Protein AF-A0A8J2NR79-F1 (afdb_monomer_lite)

InterPro domains:
  IPR001506 Peptidase M12A [PF01400] (4-65)
  IPR001506 Peptidase M12A [PF01400] (67-156)
  IPR001506 Peptidase M12A [PS51864] (1-63)
  IPR001506 Peptidase M12A [PS51864] (67-158)
  IPR006026 Peptidase, metallopeptidase [SM00235] (3-109)

Radius of gyration: 17.1 Å; chains: 1; bounding box: 42×39×45 Å

pLDDT: mean 76.8, std 11.6, range [48.31, 93.94]

Structure (mmCIF, N/CA/C/O backbone):
data_AF-A0A8J2NR79-F1
#
_entry.id   AF-A0A8J2NR79-F1
#
loop_
_atom_site.group_PDB
_atom_site.id
_atom_site.type_symbol
_atom_site.label_atom_id
_atom_site.label_alt_id
_atom_site.label_comp_id
_atom_site.label_asym_id
_atom_site.label_entity_id
_atom_site.label_seq_id
_atom_site.pdbx_PDB_ins_code
_atom_site.Cartn_x
_atom_site.Cartn_y
_atom_site.Cartn_z
_atom_site.occupancy
_atom_site.B_iso_or_equiv
_atom_site.auth_seq_id
_atom_site.auth_comp_id
_atom_site.auth_asym_id
_atom_site.auth_atom_id
_atom_site.pdbx_PDB_model_num
ATOM 1 N N . MET A 1 1 ? 2.428 -15.438 10.239 1.00 59.16 1 MET A N 1
ATOM 2 C CA . MET A 1 1 ? 2.543 -14.079 10.817 1.00 59.16 1 MET A CA 1
ATOM 3 C C . MET A 1 1 ? 2.046 -14.104 12.255 1.00 59.16 1 MET A C 1
ATOM 5 O O . MET A 1 1 ? 0.884 -14.475 12.447 1.00 59.16 1 MET A O 1
ATOM 9 N N . PRO A 1 2 ? 2.883 -13.742 13.243 1.00 70.25 2 PRO A N 1
ATOM 10 C CA . PRO A 1 2 ? 2.454 -13.615 14.636 1.00 70.25 2 PRO A CA 1
ATOM 11 C C . PRO A 1 2 ? 1.315 -12.597 14.775 1.00 70.25 2 PRO A C 1
ATOM 13 O O . PRO A 1 2 ? 1.241 -11.638 14.006 1.00 70.25 2 PRO A O 1
ATOM 16 N N . GLU A 1 3 ? 0.420 -12.799 15.742 1.00 72.06 3 GLU A N 1
ATOM 17 C CA . GLU A 1 3 ? -0.686 -11.863 16.007 1.00 72.06 3 GLU A CA 1
ATOM 18 C C . GLU A 1 3 ? -0.197 -10.471 16.419 1.00 72.06 3 GLU A C 1
ATOM 20 O O . GLU A 1 3 ? -0.856 -9.486 16.112 1.00 72.06 3 GLU A O 1
ATOM 25 N N . SER A 1 4 ? 1.004 -10.370 16.998 1.00 79.38 4 SER A N 1
ATOM 26 C CA . SER A 1 4 ? 1.632 -9.105 17.401 1.00 79.38 4 SER A CA 1
ATOM 27 C C . SER A 1 4 ? 1.893 -8.120 16.255 1.00 79.38 4 SER A C 1
ATOM 29 O O . SER A 1 4 ? 2.160 -6.954 16.513 1.00 79.38 4 SER A O 1
ATOM 31 N N . TYR A 1 5 ? 1.842 -8.573 14.998 1.00 78.75 5 TYR A N 1
ATOM 32 C CA . TYR A 1 5 ? 1.982 -7.724 13.807 1.00 78.75 5 TYR A CA 1
ATOM 33 C C . TYR A 1 5 ? 0.632 -7.307 13.204 1.00 78.75 5 TYR A C 1
ATOM 35 O O . TYR A 1 5 ? 0.596 -6.704 12.131 1.00 78.75 5 TYR A O 1
ATOM 43 N N . ARG A 1 6 ? -0.486 -7.672 13.841 1.00 83.19 6 ARG A N 1
ATOM 44 C CA . ARG A 1 6 ? -1.840 -7.355 13.378 1.00 83.19 6 ARG A CA 1
ATOM 45 C C . ARG A 1 6 ? -2.448 -6.290 14.274 1.00 83.19 6 ARG A C 1
ATOM 47 O O . ARG A 1 6 ? -2.214 -6.271 15.480 1.00 83.19 6 ARG A O 1
ATOM 54 N N . TRP A 1 7 ? -3.281 -5.441 13.685 1.00 87.50 7 TRP A N 1
ATOM 55 C CA . TRP A 1 7 ? -4.093 -4.525 14.470 1.00 87.50 7 TRP A CA 1
ATOM 56 C C . TRP A 1 7 ? -5.127 -5.309 15.288 1.00 87.50 7 TRP A C 1
ATOM 58 O O . TRP A 1 7 ? -5.827 -6.154 14.715 1.00 87.50 7 TRP A O 1
ATOM 68 N N . PRO A 1 8 ? -5.256 -5.046 16.601 1.00 85.62 8 PRO A N 1
ATOM 69 C CA . PRO A 1 8 ? -6.287 -5.670 17.419 1.00 85.62 8 PRO A CA 1
ATOM 70 C C . PRO A 1 8 ? -7.674 -5.455 16.805 1.00 85.62 8 PRO A C 1
ATOM 72 O O . PRO A 1 8 ? -8.006 -4.350 16.376 1.00 85.62 8 PRO A O 1
ATOM 75 N N . ASN A 1 9 ? -8.475 -6.521 16.732 1.00 83.81 9 ASN A N 1
ATOM 76 C CA . ASN A 1 9 ? -9.811 -6.529 16.118 1.00 83.81 9 ASN A CA 1
ATOM 77 C C . ASN A 1 9 ? -9.865 -6.082 14.641 1.00 83.81 9 ASN A C 1
ATOM 79 O O . ASN A 1 9 ? -10.946 -5.802 14.131 1.00 83.81 9 ASN A O 1
ATOM 83 N N . GLY A 1 10 ? -8.723 -5.992 13.949 1.00 85.00 10 GLY A N 1
ATOM 84 C CA . GLY A 1 10 ? -8.671 -5.458 12.588 1.00 85.00 10 GLY A CA 1
ATOM 85 C C . GLY A 1 10 ? -8.941 -3.957 12.500 1.00 85.00 10 GLY A C 1
ATOM 86 O O . GLY A 1 10 ? -9.191 -3.457 11.409 1.00 85.00 10 GLY A O 1
ATOM 87 N N . THR A 1 11 ? -8.894 -3.222 13.611 1.00 89.88 11 THR A N 1
ATOM 88 C CA . THR A 1 11 ? -9.125 -1.776 13.611 1.00 89.88 11 THR A CA 1
ATOM 89 C C . THR A 1 11 ? -7.800 -1.028 13.656 1.00 89.88 11 THR A C 1
ATOM 91 O O . THR A 1 11 ? -7.066 -1.120 14.637 1.00 89.88 11 THR A O 1
ATOM 94 N N . MET A 1 12 ? -7.519 -0.249 12.614 1.00 92.06 12 MET A N 1
ATOM 95 C CA . MET A 1 12 ? -6.328 0.589 12.509 1.00 92.06 12 MET A CA 1
ATOM 96 C C . MET A 1 12 ? -6.664 2.049 12.851 1.00 92.06 12 MET A C 1
ATOM 98 O O . MET A 1 12 ? -7.351 2.722 12.072 1.00 92.06 12 MET A O 1
ATOM 102 N N . PRO A 1 13 ? -6.174 2.581 13.984 1.00 93.94 13 PRO A N 1
ATOM 103 C CA . PRO A 1 13 ? -6.285 3.997 14.292 1.00 93.94 13 PRO A CA 1
ATOM 104 C C . PRO A 1 13 ? -5.351 4.811 13.394 1.00 93.94 13 PRO A C 1
ATOM 106 O O . PRO A 1 13 ? -4.182 4.454 13.229 1.00 93.94 13 PRO A O 1
ATOM 109 N N . TYR A 1 14 ? -5.841 5.919 12.840 1.00 93.56 14 TYR A N 1
ATOM 110 C CA . TYR A 1 14 ? -5.044 6.811 12.001 1.00 93.56 14 TYR A CA 1
ATOM 111 C C . TYR A 1 14 ? -5.136 8.279 12.421 1.00 93.56 14 TYR A C 1
ATOM 113 O O . TYR A 1 14 ? -6.123 8.741 13.005 1.00 93.56 14 TYR A O 1
ATOM 121 N N . GLU A 1 15 ? -4.099 9.023 12.055 1.00 93.19 15 GLU A N 1
ATOM 122 C CA . GLU A 1 15 ? -3.979 10.464 12.229 1.00 93.19 15 GLU A CA 1
ATOM 123 C C . GLU A 1 15 ? -3.320 11.069 10.979 1.00 93.19 15 GLU A C 1
ATOM 125 O O . GLU A 1 15 ? -2.411 10.469 10.410 1.00 93.19 15 GLU A O 1
ATOM 130 N N . PHE A 1 16 ? -3.814 12.219 10.516 1.00 90.81 16 PHE A N 1
ATOM 131 C CA . PHE A 1 16 ? -3.270 12.912 9.345 1.00 90.81 16 PHE A CA 1
ATOM 132 C C . PHE A 1 16 ? -2.437 14.103 9.776 1.00 90.81 16 PHE A C 1
ATOM 134 O O . PHE A 1 16 ? -2.862 14.858 10.655 1.00 90.81 16 PHE A O 1
ATOM 141 N N . ASP A 1 17 ? -1.341 14.335 9.062 1.00 88.88 17 ASP A N 1
ATOM 142 C CA . ASP A 1 17 ? -0.623 15.594 9.148 1.00 88.88 17 ASP A CA 1
ATOM 143 C C . ASP A 1 17 ? -1.569 16.778 8.831 1.00 88.88 17 ASP A C 1
ATOM 145 O O . ASP A 1 17 ? -2.366 16.726 7.873 1.00 88.88 17 ASP A O 1
ATOM 149 N N . PRO A 1 18 ? -1.538 17.856 9.637 1.00 88.81 18 PRO A N 1
ATOM 150 C CA . PRO A 1 18 ? -2.286 19.079 9.368 1.00 88.81 18 PRO A CA 1
ATOM 151 C C . PRO A 1 18 ? -2.072 19.652 7.960 1.00 88.81 18 PRO A C 1
ATOM 153 O O . PRO A 1 18 ? -2.997 20.270 7.435 1.00 88.81 18 PRO A O 1
ATOM 156 N N . ALA A 1 19 ? -0.913 19.411 7.341 1.00 88.25 19 ALA A N 1
ATOM 157 C CA . ALA A 1 19 ? -0.548 19.880 6.006 1.00 88.25 19 ALA A CA 1
ATOM 158 C C . ALA A 1 19 ? -1.306 19.191 4.855 1.00 88.25 19 ALA A C 1
ATOM 160 O O . ALA A 1 19 ? -1.237 19.667 3.719 1.00 88.25 19 ALA A O 1
ATOM 161 N N . PHE A 1 20 ? -2.019 18.090 5.116 1.00 85.50 20 PHE A N 1
ATOM 162 C CA . PHE A 1 20 ? -2.890 17.472 4.114 1.00 85.50 20 PHE A CA 1
ATOM 163 C C . PHE A 1 20 ? -4.104 18.352 3.811 1.00 85.50 20 PHE A C 1
ATOM 165 O O . PHE A 1 20 ? -4.855 18.742 4.711 1.00 85.50 20 PHE A O 1
ATOM 172 N N . SER A 1 21 ? -4.354 18.571 2.524 1.00 88.25 21 SER A N 1
ATOM 173 C CA . SER A 1 21 ? -5.576 19.202 2.039 1.00 88.25 21 SER A CA 1
ATOM 174 C C . SER A 1 21 ? -6.795 18.291 2.216 1.00 88.25 21 SER A C 1
ATOM 176 O O . SER A 1 21 ? -6.694 17.066 2.339 1.00 88.25 21 SER A O 1
ATOM 178 N N . SER A 1 22 ? -7.989 18.886 2.199 1.00 88.50 22 SER A N 1
ATOM 179 C CA . SER A 1 22 ? -9.246 18.136 2.294 1.00 88.50 22 SER A CA 1
ATOM 180 C C . SER A 1 22 ? -9.410 17.123 1.156 1.00 88.50 22 SER A C 1
ATOM 182 O O . SER A 1 22 ? -9.872 16.014 1.397 1.00 88.50 22 SER A O 1
ATOM 184 N N . SER A 1 23 ? -8.985 17.462 -0.066 1.00 85.00 23 SER A N 1
ATOM 185 C CA . SER A 1 23 ? -9.090 16.573 -1.230 1.00 85.00 23 SER A CA 1
ATOM 186 C C . SER A 1 23 ? -8.172 15.353 -1.127 1.00 85.00 23 SER A C 1
ATOM 188 O O . SER A 1 23 ? -8.590 14.245 -1.470 1.00 85.00 23 SER A O 1
ATOM 190 N N . GLU A 1 24 ? -6.947 15.531 -0.627 1.00 83.62 24 GLU A N 1
ATOM 191 C CA . GLU A 1 24 ? -6.016 14.424 -0.378 1.00 83.62 24 GLU A CA 1
ATOM 192 C C . GLU A 1 24 ? -6.548 13.506 0.728 1.00 83.62 24 GLU A C 1
ATOM 194 O O . GLU A 1 24 ? -6.567 12.284 0.567 1.00 83.62 24 GLU A O 1
ATOM 199 N N . ARG A 1 25 ? -7.070 14.083 1.820 1.00 87.38 25 ARG A N 1
ATOM 200 C CA . ARG A 1 25 ? -7.726 13.308 2.887 1.00 87.38 25 ARG A CA 1
ATOM 201 C C . ARG A 1 25 ? -8.902 12.512 2.341 1.00 87.38 25 ARG A C 1
ATOM 203 O O . ARG A 1 25 ? -8.987 11.315 2.596 1.00 87.38 25 ARG A O 1
ATOM 210 N N . ASP A 1 26 ? -9.767 13.132 1.544 1.00 87.94 26 ASP A N 1
ATOM 211 C CA . ASP A 1 26 ? -10.906 12.453 0.924 1.00 87.94 26 ASP A CA 1
ATOM 212 C C . ASP A 1 26 ? -10.467 11.298 0.022 1.00 87.94 26 ASP A C 1
ATOM 214 O O . ASP A 1 26 ? -11.126 10.258 -0.021 1.00 87.94 26 ASP A O 1
ATOM 218 N N . MET A 1 27 ? -9.346 11.443 -0.687 1.00 83.19 27 MET A N 1
ATOM 219 C CA . MET A 1 27 ? -8.788 10.358 -1.489 1.00 83.19 27 MET A CA 1
ATOM 220 C C . MET A 1 27 ? -8.377 9.166 -0.622 1.00 83.19 27 MET A C 1
ATOM 222 O O . MET A 1 27 ? -8.752 8.036 -0.940 1.00 83.19 27 MET A O 1
ATOM 226 N N . ILE A 1 28 ? -7.696 9.410 0.497 1.00 85.62 28 ILE A N 1
ATOM 227 C CA . ILE A 1 28 ? -7.283 8.351 1.428 1.00 85.62 28 ILE A CA 1
ATOM 228 C C . ILE A 1 28 ? -8.507 7.700 2.093 1.00 85.62 28 ILE A C 1
ATOM 230 O O . ILE A 1 28 ? -8.618 6.474 2.137 1.00 85.62 28 ILE A O 1
ATOM 234 N N . LEU A 1 29 ? -9.481 8.500 2.536 1.00 87.94 29 LEU A N 1
ATOM 235 C CA . LEU A 1 29 ? -10.713 8.004 3.161 1.00 87.94 29 LEU A CA 1
ATOM 236 C C . LEU A 1 29 ? -11.555 7.150 2.202 1.00 87.94 29 LEU A C 1
ATOM 238 O O . LEU A 1 29 ? -12.157 6.156 2.620 1.00 87.94 29 LEU A O 1
ATOM 242 N N . ARG A 1 30 ? -11.581 7.485 0.904 1.00 87.25 30 ARG A N 1
ATOM 243 C CA . ARG A 1 30 ? -12.215 6.634 -0.118 1.00 87.25 30 ARG A CA 1
ATOM 244 C C . ARG A 1 30 ? -11.546 5.263 -0.202 1.00 87.25 30 ARG A C 1
ATOM 246 O O . ARG A 1 30 ? -12.257 4.261 -0.302 1.00 87.25 30 ARG A O 1
ATOM 253 N N . SER A 1 31 ? -10.218 5.207 -0.120 1.00 83.25 31 SER A N 1
ATOM 254 C CA . SER A 1 31 ? -9.468 3.947 -0.112 1.00 83.25 31 SER A CA 1
ATOM 255 C C . SER A 1 31 ? -9.763 3.115 1.137 1.00 83.25 31 SER A C 1
ATOM 257 O O . SER A 1 31 ? -10.058 1.927 1.014 1.00 83.25 31 SER A O 1
ATOM 259 N N . PHE A 1 32 ? -9.804 3.730 2.324 1.00 89.06 32 PHE A N 1
ATOM 260 C CA . PHE A 1 32 ? -10.201 3.044 3.564 1.00 89.06 32 PHE A CA 1
ATOM 261 C C . PHE A 1 32 ? -11.594 2.428 3.457 1.00 89.06 32 PHE A C 1
ATOM 263 O O . PHE A 1 32 ? -11.787 1.252 3.764 1.00 89.06 32 PHE A O 1
ATOM 270 N N . LYS A 1 33 ? -12.558 3.189 2.928 1.00 87.62 33 LYS A N 1
ATOM 271 C CA . LYS A 1 33 ? -13.921 2.698 2.702 1.00 87.62 33 LYS A CA 1
ATOM 272 C C . LYS A 1 33 ? -13.963 1.526 1.717 1.00 87.62 33 LYS A C 1
ATOM 274 O O . LYS A 1 33 ? -14.760 0.607 1.897 1.00 87.62 33 LYS A O 1
ATOM 279 N N . ALA A 1 34 ? -13.128 1.543 0.677 1.00 85.81 34 ALA A N 1
ATOM 280 C CA . ALA A 1 34 ? -13.040 0.443 -0.281 1.00 85.81 34 ALA A CA 1
ATOM 281 C C . ALA A 1 34 ? -12.519 -0.849 0.373 1.00 85.81 34 ALA A C 1
ATOM 283 O O . ALA A 1 34 ? -13.097 -1.912 0.139 1.00 85.81 34 ALA A O 1
ATOM 284 N N . ILE A 1 35 ? -11.498 -0.746 1.232 1.00 85.94 35 ILE A N 1
ATOM 285 C CA . ILE A 1 35 ? -10.962 -1.874 2.012 1.00 85.94 35 ILE A CA 1
ATOM 286 C C . ILE A 1 35 ? -12.021 -2.399 2.990 1.00 85.94 35 ILE A C 1
ATOM 288 O O . ILE A 1 35 ? -12.336 -3.589 2.968 1.00 85.94 35 ILE A O 1
ATOM 292 N N . GLY A 1 36 ? -12.632 -1.527 3.798 1.00 87.69 36 GLY A N 1
ATOM 293 C CA . GLY A 1 36 ? -13.617 -1.931 4.811 1.00 87.69 36 GLY A CA 1
ATOM 294 C C . GLY A 1 36 ? -14.907 -2.523 4.233 1.00 87.69 36 GLY A C 1
ATOM 295 O O . GLY A 1 36 ? -15.573 -3.325 4.882 1.00 87.69 36 GLY A O 1
ATOM 296 N N . LYS A 1 37 ? -15.247 -2.200 2.976 1.00 87.88 37 LYS A N 1
ATOM 297 C CA . LYS A 1 37 ? -16.376 -2.819 2.259 1.00 87.88 37 LYS A CA 1
ATOM 298 C C . LYS A 1 37 ? -16.098 -4.262 1.823 1.00 87.88 37 LYS A C 1
ATOM 300 O O . LYS A 1 37 ? -17.037 -5.002 1.553 1.00 87.88 37 LYS A O 1
ATOM 305 N N . LYS A 1 38 ? -14.831 -4.641 1.661 1.00 87.06 38 LYS A N 1
ATOM 306 C CA . LYS A 1 38 ? -14.421 -5.947 1.112 1.00 87.06 38 LYS A CA 1
ATOM 307 C C . LYS A 1 38 ? -13.725 -6.843 2.132 1.00 87.06 38 LYS A C 1
ATOM 309 O O . LYS A 1 38 ? -13.430 -7.996 1.826 1.00 87.06 38 LYS A O 1
ATOM 314 N N . THR A 1 39 ? -13.448 -6.305 3.315 1.00 88.25 39 THR A N 1
ATOM 315 C CA . THR A 1 39 ? -12.684 -6.969 4.367 1.00 88.25 39 THR A CA 1
ATOM 316 C C . THR A 1 39 ? -13.310 -6.704 5.738 1.00 88.25 39 THR A C 1
ATOM 318 O O . THR A 1 39 ? -14.244 -5.912 5.894 1.00 88.25 39 THR A O 1
ATOM 321 N N . CYS A 1 40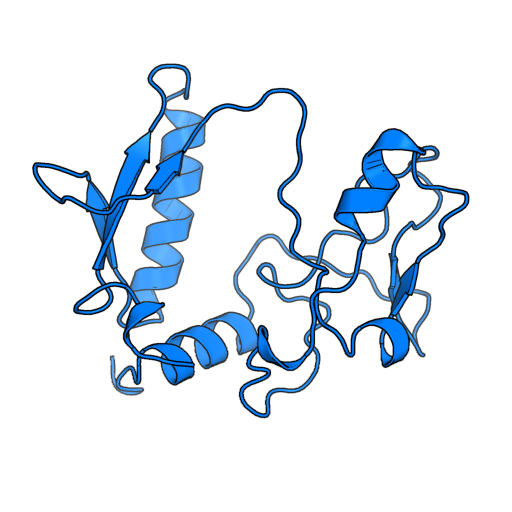 ? -12.800 -7.385 6.759 1.00 88.81 40 CYS A N 1
ATOM 322 C CA . CYS A 1 40 ? -13.138 -7.121 8.155 1.00 88.81 40 CYS A CA 1
ATOM 323 C C . CYS A 1 40 ? -12.238 -6.062 8.814 1.00 88.81 40 CYS A C 1
ATOM 325 O O . CYS A 1 40 ? -12.415 -5.792 9.997 1.00 88.81 40 CYS A O 1
ATOM 327 N N . VAL A 1 41 ? -11.307 -5.458 8.065 1.00 90.19 41 VAL A N 1
ATOM 328 C CA . VAL A 1 41 ? -10.418 -4.398 8.556 1.00 90.19 41 VAL A CA 1
ATOM 329 C C . VAL A 1 41 ? -11.120 -3.049 8.462 1.00 90.19 41 VAL A C 1
ATOM 331 O O . VAL A 1 41 ? -11.739 -2.742 7.443 1.00 90.19 41 VAL A O 1
ATOM 334 N N . ASP A 1 42 ? -10.997 -2.239 9.508 1.00 90.38 42 ASP A N 1
ATOM 335 C CA . ASP A 1 42 ? -11.603 -0.913 9.578 1.00 90.38 42 ASP A CA 1
ATOM 336 C C . ASP A 1 42 ? -10.595 0.159 10.008 1.00 90.38 42 ASP A C 1
ATOM 338 O O . ASP A 1 42 ? -9.580 -0.126 10.650 1.00 90.38 42 ASP A O 1
ATOM 342 N N . PHE A 1 43 ? -10.885 1.405 9.649 1.00 92.31 43 PHE A N 1
ATOM 343 C CA . PHE A 1 43 ? -10.005 2.551 9.849 1.00 92.31 43 PHE A CA 1
ATOM 344 C C . PHE A 1 43 ? -10.724 3.603 10.677 1.00 92.31 43 PHE A C 1
ATOM 346 O O . PHE A 1 43 ? -11.749 4.146 10.262 1.00 92.31 43 PHE A O 1
ATOM 353 N N . VAL A 1 44 ? -10.167 3.937 11.838 1.00 93.12 44 VAL A N 1
ATOM 354 C CA . VAL A 1 44 ? -10.793 4.887 12.765 1.00 93.12 44 VAL A CA 1
ATOM 355 C C . VAL A 1 44 ? -9.888 6.077 13.014 1.00 93.12 44 VAL A C 1
ATOM 357 O O . VAL A 1 44 ? -8.680 5.938 13.185 1.00 93.12 44 VAL A O 1
ATOM 360 N N . LYS A 1 45 ? -10.475 7.275 13.067 1.00 92.44 45 LYS A N 1
ATOM 361 C CA . LYS A 1 45 ? -9.728 8.449 13.511 1.00 92.44 45 LYS A CA 1
ATOM 362 C C . LYS A 1 45 ? -9.321 8.238 14.965 1.00 92.44 45 LYS A C 1
ATOM 364 O O . LYS A 1 45 ? -10.178 7.993 15.818 1.00 92.44 45 LYS A O 1
ATOM 369 N N . ARG A 1 46 ? -8.025 8.370 15.226 1.00 91.56 46 ARG A N 1
ATOM 370 C CA . ARG A 1 46 ? -7.443 8.186 16.551 1.00 91.56 46 ARG A CA 1
ATOM 371 C C . ARG A 1 46 ? -8.082 9.108 17.594 1.00 91.56 46 ARG A C 1
ATOM 373 O O . ARG A 1 46 ? -8.393 10.270 17.319 1.00 91.56 46 ARG A O 1
ATOM 380 N N . LYS A 1 47 ? -8.235 8.584 18.810 1.00 91.06 47 LYS A N 1
ATOM 381 C CA . LYS A 1 47 ? -8.658 9.311 20.013 1.00 91.06 47 LYS A CA 1
ATOM 382 C C . LYS A 1 47 ? -7.635 9.192 21.141 1.00 91.06 47 LYS A C 1
ATOM 384 O O . LYS A 1 47 ? -7.200 10.208 21.670 1.00 91.06 47 LYS A O 1
ATOM 389 N N . LYS A 1 48 ? -7.304 7.964 21.552 1.00 90.19 48 LYS A N 1
ATOM 390 C CA . LYS A 1 48 ? -6.463 7.667 22.737 1.00 90.19 48 LYS A CA 1
ATOM 391 C C . LYS A 1 48 ? -5.600 6.411 22.572 1.00 90.19 48 LYS A C 1
ATOM 393 O O . LYS A 1 48 ? -4.965 5.968 23.524 1.00 90.19 48 LYS A O 1
ATOM 398 N N . GLU A 1 49 ? -5.614 5.808 21.391 1.00 91.25 49 GLU A N 1
ATOM 399 C CA . GLU A 1 49 ? -4.925 4.563 21.097 1.00 91.25 49 GLU A CA 1
ATOM 400 C C . GLU A 1 49 ? -3.404 4.764 21.171 1.00 91.25 49 GLU A C 1
ATOM 402 O O . GLU A 1 49 ? -2.869 5.798 20.743 1.00 91.25 49 GLU A O 1
ATOM 407 N N . LYS A 1 50 ? -2.728 3.774 21.767 1.00 87.31 50 LYS A N 1
ATOM 408 C CA . LYS A 1 50 ? -1.279 3.774 22.002 1.00 87.31 50 LYS A CA 1
ATOM 409 C C . LYS A 1 50 ? -0.487 3.492 20.728 1.00 87.31 50 LYS A C 1
ATOM 411 O O . LYS A 1 50 ? 0.576 4.069 20.558 1.00 87.31 50 LYS A O 1
ATOM 416 N N . ASP A 1 51 ? -1.027 2.657 19.850 1.00 89.25 51 ASP A N 1
ATOM 417 C CA . ASP A 1 51 ? -0.457 2.348 18.544 1.00 89.25 51 ASP A CA 1
ATOM 418 C C . ASP A 1 51 ? -1.382 2.943 17.477 1.00 89.25 51 ASP A C 1
ATOM 420 O O . ASP A 1 51 ? -2.604 2.784 17.545 1.00 89.25 51 ASP A O 1
ATOM 424 N N . TRP A 1 52 ? -0.821 3.682 16.521 1.00 91.56 52 TRP A N 1
ATOM 425 C CA . TRP A 1 52 ? -1.572 4.299 15.429 1.00 91.56 52 TRP A CA 1
ATOM 426 C C . TRP A 1 52 ? -0.677 4.528 14.214 1.00 91.56 52 TRP A C 1
ATOM 428 O O . TRP A 1 52 ? 0.550 4.524 14.316 1.00 91.56 52 TRP A O 1
ATOM 438 N N . VAL A 1 53 ? -1.303 4.766 13.065 1.00 89.69 53 VAL A N 1
ATOM 439 C CA . VAL A 1 53 ? -0.609 5.185 11.846 1.00 89.69 53 VAL A CA 1
ATOM 440 C C . VAL A 1 53 ? -0.706 6.698 11.702 1.00 89.69 53 VAL A C 1
ATOM 442 O O . VAL A 1 53 ? -1.803 7.257 11.660 1.00 89.69 53 VAL A O 1
ATOM 445 N N . TYR A 1 54 ? 0.442 7.362 11.610 1.00 88.31 54 TYR A N 1
ATOM 446 C CA . TYR A 1 54 ? 0.524 8.778 11.271 1.00 88.31 54 TYR A CA 1
ATOM 447 C C . TYR A 1 54 ? 0.828 8.924 9.779 1.00 88.31 54 TYR A C 1
ATOM 449 O O . TYR A 1 54 ? 1.858 8.456 9.296 1.00 88.31 54 TYR A O 1
ATOM 457 N N . PHE A 1 55 ? -0.091 9.540 9.044 1.00 84.94 55 PHE A N 1
ATOM 458 C CA . PHE A 1 55 ? 0.079 9.863 7.634 1.00 84.94 55 PHE A CA 1
ATOM 459 C C . PHE A 1 55 ? 0.792 11.206 7.535 1.00 84.94 55 PHE A C 1
ATOM 461 O O . PHE A 1 55 ? 0.167 12.257 7.683 1.00 84.94 55 PHE A O 1
ATOM 468 N N . GLU A 1 56 ? 2.099 11.148 7.310 1.00 82.44 56 GLU A N 1
ATOM 469 C CA . GLU A 1 56 ? 2.962 12.310 7.128 1.00 82.44 56 GLU A CA 1
ATOM 470 C C . GLU A 1 56 ? 2.987 12.746 5.661 1.00 82.44 56 GLU A C 1
ATOM 472 O O . GLU A 1 56 ? 3.034 11.912 4.752 1.00 82.44 56 GLU A O 1
ATOM 477 N N . ARG A 1 57 ? 2.963 14.060 5.412 1.00 74.06 57 ARG A N 1
ATOM 478 C CA . ARG A 1 57 ? 3.096 14.593 4.053 1.00 74.06 57 ARG A CA 1
ATOM 479 C C . ARG A 1 57 ? 4.579 14.705 3.704 1.00 74.06 57 ARG A C 1
ATOM 481 O O . ARG A 1 57 ? 5.168 15.777 3.822 1.00 74.06 57 ARG A O 1
ATOM 488 N N . THR A 1 58 ? 5.189 13.603 3.279 1.00 64.38 58 THR A N 1
ATOM 489 C CA . THR A 1 58 ? 6.570 13.624 2.786 1.00 64.38 58 THR A CA 1
ATOM 490 C C . THR A 1 58 ? 6.598 14.139 1.346 1.00 64.38 58 THR A C 1
ATOM 492 O O . THR A 1 58 ? 5.827 13.700 0.496 1.00 64.38 58 THR A O 1
ATOM 495 N N . VAL A 1 59 ? 7.467 15.113 1.068 1.00 57.25 59 VAL A N 1
ATOM 496 C CA . VAL A 1 59 ? 7.556 15.743 -0.263 1.00 57.25 59 VAL A CA 1
ATOM 497 C C . VAL A 1 59 ? 8.419 14.909 -1.228 1.00 57.25 59 VAL A C 1
ATOM 499 O O . VAL A 1 59 ? 8.275 15.059 -2.432 1.00 57.25 59 VAL A O 1
ATOM 502 N N . ASP A 1 60 ? 9.228 13.957 -0.730 1.00 50.22 60 ASP A N 1
ATOM 503 C CA . ASP A 1 60 ? 10.298 13.334 -1.536 1.00 50.22 60 ASP A CA 1
ATOM 504 C C . ASP A 1 60 ? 10.427 11.794 -1.472 1.00 50.22 60 ASP A C 1
ATOM 506 O O . ASP A 1 60 ? 11.403 11.225 -1.980 1.00 50.22 60 ASP A O 1
ATOM 510 N N . GLN A 1 61 ? 9.480 11.049 -0.888 1.00 51.50 61 GLN A N 1
ATOM 511 C CA . GLN A 1 61 ? 9.585 9.579 -0.871 1.00 51.50 61 GLN A CA 1
ATOM 512 C C . GLN A 1 61 ? 8.271 8.871 -1.219 1.00 51.50 61 GLN A C 1
ATOM 514 O O . GLN A 1 61 ? 7.394 8.715 -0.379 1.00 51.50 61 GLN A O 1
ATOM 519 N N . GLY A 1 62 ? 8.166 8.381 -2.461 1.00 52.22 62 GLY A N 1
ATOM 520 C CA . GLY A 1 62 ? 7.174 7.369 -2.845 1.00 52.22 62 GLY A CA 1
ATOM 521 C C . GLY A 1 62 ? 7.216 6.119 -1.944 1.00 52.22 62 GLY A C 1
ATOM 522 O O . GLY A 1 62 ? 8.247 5.798 -1.348 1.00 52.22 62 GLY A O 1
ATOM 523 N N . CYS A 1 63 ? 6.076 5.429 -1.830 1.00 51.28 63 CYS A N 1
ATOM 524 C CA . CYS A 1 63 ? 5.810 4.358 -0.858 1.00 51.28 63 CYS A CA 1
ATOM 525 C C . CYS A 1 63 ? 6.265 2.964 -1.341 1.00 51.28 63 CYS A C 1
ATOM 527 O O . CYS A 1 63 ? 5.579 2.361 -2.156 1.00 51.28 63 CYS A O 1
ATOM 529 N N . ALA A 1 64 ? 7.382 2.423 -0.831 1.00 53.69 64 ALA A N 1
ATOM 530 C CA . ALA A 1 64 ? 7.990 1.163 -1.307 1.00 53.69 64 ALA A CA 1
ATOM 531 C C . ALA A 1 64 ? 7.198 -0.118 -0.981 1.00 53.69 64 ALA A C 1
ATOM 533 O O . ALA A 1 64 ? 7.144 -0.527 0.178 1.00 53.69 64 ALA A O 1
ATOM 534 N N . SER A 1 65 ? 6.668 -0.792 -2.012 1.00 52.66 65 SER A N 1
ATOM 535 C CA . SER A 1 65 ? 5.900 -2.052 -1.915 1.00 52.66 65 SER A CA 1
ATOM 536 C C . SER A 1 65 ? 6.567 -3.293 -2.547 1.00 52.66 65 SER A C 1
ATOM 538 O O . SER A 1 65 ? 6.272 -4.417 -2.132 1.00 52.66 65 SER A O 1
ATOM 540 N N . ASP A 1 66 ? 7.530 -3.136 -3.463 1.00 55.06 66 ASP A N 1
ATOM 541 C CA . ASP A 1 66 ? 8.119 -4.234 -4.262 1.00 55.06 66 ASP A CA 1
ATOM 542 C C . ASP A 1 66 ? 9.249 -5.029 -3.555 1.00 55.06 66 ASP A C 1
ATOM 544 O O . ASP A 1 66 ? 10.320 -5.303 -4.106 1.00 55.06 66 ASP A O 1
ATOM 548 N N . ASN A 1 67 ? 9.023 -5.428 -2.301 1.00 61.09 67 ASN A N 1
ATOM 549 C CA . ASN A 1 67 ? 10.066 -5.963 -1.413 1.00 61.09 67 ASN A CA 1
ATOM 550 C C . ASN A 1 67 ? 10.038 -7.488 -1.188 1.00 61.09 67 ASN A C 1
ATOM 552 O O . ASN A 1 67 ? 10.769 -7.985 -0.327 1.00 61.09 67 ASN A O 1
ATOM 556 N N . ARG A 1 68 ? 9.218 -8.259 -1.921 1.00 63.19 68 ARG A N 1
ATOM 557 C CA . ARG A 1 68 ? 9.162 -9.723 -1.717 1.00 63.19 68 ARG A CA 1
ATOM 558 C C . ARG A 1 68 ? 10.485 -10.401 -2.064 1.00 63.19 68 ARG A C 1
ATOM 560 O O . ARG A 1 68 ? 11.141 -10.048 -3.041 1.00 63.19 68 ARG A O 1
ATOM 567 N N . SER A 1 69 ? 10.828 -11.434 -1.297 1.00 67.56 69 SER A N 1
ATOM 568 C CA . SER A 1 69 ? 12.035 -12.235 -1.508 1.00 67.56 69 SER A CA 1
ATOM 569 C C . SER A 1 69 ? 12.029 -13.021 -2.825 1.00 67.56 69 SER A C 1
ATOM 571 O O . SER A 1 69 ? 13.102 -13.275 -3.361 1.00 67.56 69 SER A O 1
ATOM 573 N N . ASP A 1 70 ? 10.847 -13.383 -3.338 1.00 67.94 70 ASP A N 1
ATOM 574 C CA . ASP A 1 70 ? 10.631 -14.165 -4.570 1.00 67.94 70 ASP A CA 1
ATOM 575 C C . ASP A 1 70 ? 10.451 -13.299 -5.827 1.00 67.94 70 ASP A C 1
ATOM 577 O O . ASP A 1 70 ? 10.241 -13.821 -6.915 1.00 67.94 70 ASP A O 1
ATOM 581 N N . ARG A 1 71 ? 10.532 -11.967 -5.717 1.00 74.75 71 ARG A N 1
ATOM 582 C CA . ARG A 1 71 ? 10.192 -11.074 -6.836 1.00 74.75 71 ARG A CA 1
ATOM 583 C C . ARG A 1 71 ? 11.068 -11.281 -8.080 1.00 74.75 71 ARG A C 1
ATOM 585 O O . ARG A 1 71 ? 10.578 -11.083 -9.181 1.00 74.75 71 ARG A O 1
ATOM 592 N N . ASP A 1 72 ? 12.337 -11.671 -7.926 1.00 75.75 72 ASP A N 1
ATOM 593 C CA . ASP A 1 72 ? 13.288 -11.744 -9.052 1.00 75.75 72 ASP A CA 1
ATOM 594 C C . ASP A 1 72 ? 12.938 -12.884 -10.043 1.00 75.75 72 ASP A C 1
ATOM 596 O O . ASP A 1 72 ? 13.369 -12.870 -11.207 1.00 75.75 72 ASP A O 1
ATOM 600 N N . ASP A 1 73 ? 12.095 -13.829 -9.605 1.00 78.88 73 ASP A N 1
ATOM 601 C CA . ASP A 1 73 ? 11.507 -14.880 -10.443 1.00 78.88 73 ASP A CA 1
ATOM 602 C C . ASP A 1 73 ? 10.424 -14.318 -11.384 1.00 78.88 73 ASP A C 1
ATOM 604 O O . ASP A 1 73 ? 10.200 -14.845 -12.474 1.00 78.88 73 ASP A O 1
ATOM 608 N N . TYR A 1 74 ? 9.795 -13.203 -10.998 1.00 75.19 74 TYR A N 1
ATOM 609 C CA . TYR A 1 74 ? 8.622 -12.621 -11.654 1.00 75.19 74 TYR A CA 1
ATOM 610 C C . TYR A 1 74 ? 8.901 -11.282 -12.343 1.00 75.19 74 TYR A C 1
ATOM 612 O O . TYR A 1 74 ? 8.232 -10.965 -13.329 1.00 75.19 74 TYR A O 1
ATOM 620 N N . ILE A 1 75 ? 9.868 -10.503 -11.854 1.00 78.69 75 ILE A N 1
ATOM 621 C CA . ILE A 1 75 ? 10.247 -9.185 -12.377 1.00 78.69 75 ILE A CA 1
ATOM 622 C C . ILE A 1 75 ? 11.773 -9.046 -12.478 1.00 78.69 75 ILE A C 1
ATOM 624 O O . ILE A 1 75 ? 12.527 -9.570 -11.662 1.00 78.69 75 ILE A O 1
ATOM 628 N N . THR A 1 76 ? 12.242 -8.319 -13.488 1.00 83.69 76 THR A N 1
ATOM 629 C CA . THR A 1 76 ? 13.612 -7.803 -13.580 1.00 83.69 76 THR A CA 1
ATOM 630 C C . THR A 1 76 ? 13.600 -6.332 -13.193 1.00 83.69 76 THR A C 1
ATOM 632 O O . THR A 1 76 ? 12.741 -5.581 -13.653 1.00 83.69 76 THR A O 1
ATOM 635 N N . ILE A 1 77 ? 14.575 -5.916 -12.387 1.00 80.19 77 ILE A N 1
ATOM 636 C CA . ILE A 1 77 ? 14.792 -4.508 -12.056 1.00 80.19 77 ILE A CA 1
ATOM 637 C C . ILE A 1 77 ? 15.902 -3.958 -12.944 1.00 80.19 77 ILE A C 1
ATOM 639 O O . ILE A 1 77 ? 17.006 -4.506 -12.973 1.00 80.19 77 ILE A O 1
ATOM 643 N N . ASN A 1 78 ? 15.606 -2.873 -13.651 1.00 83.31 78 ASN A N 1
ATOM 644 C CA . ASN A 1 78 ? 16.579 -2.123 -14.427 1.00 83.31 78 ASN A CA 1
ATOM 645 C C . ASN A 1 78 ? 17.306 -1.118 -13.522 1.00 83.31 78 ASN A C 1
ATOM 647 O O . ASN A 1 78 ? 16.867 0.019 -13.360 1.00 83.31 78 ASN A O 1
ATOM 651 N N . TRP A 1 79 ? 18.410 -1.554 -12.913 1.00 80.50 79 TRP A N 1
ATOM 652 C CA . TRP A 1 79 ? 19.196 -0.740 -11.979 1.00 80.50 79 TRP A CA 1
ATOM 653 C C . TRP A 1 79 ? 19.815 0.507 -12.616 1.00 80.50 79 TRP A C 1
ATOM 655 O O . TRP A 1 79 ? 19.993 1.504 -11.916 1.00 80.50 79 TRP A O 1
ATOM 665 N N . ASP A 1 80 ? 20.084 0.474 -13.923 1.00 84.44 80 ASP A N 1
ATOM 666 C CA . ASP A 1 80 ? 20.681 1.592 -14.661 1.00 84.44 80 ASP A CA 1
ATOM 667 C C . ASP A 1 80 ? 19.717 2.775 -14.783 1.00 84.44 80 ASP A C 1
ATOM 669 O O . ASP A 1 80 ? 20.148 3.925 -14.839 1.00 84.44 80 ASP A O 1
ATOM 673 N N . ASN A 1 81 ? 18.408 2.503 -14.768 1.00 82.88 81 ASN A N 1
ATOM 674 C CA . ASN A 1 81 ? 17.385 3.540 -14.805 1.00 82.88 81 ASN A CA 1
ATOM 675 C C . ASN A 1 81 ? 16.930 3.996 -13.409 1.00 82.88 81 ASN A C 1
ATOM 677 O O . ASN A 1 81 ? 15.968 4.746 -13.309 1.00 82.88 81 ASN A O 1
ATOM 681 N N . ILE A 1 82 ? 17.579 3.570 -12.318 1.00 78.31 82 ILE A N 1
ATOM 682 C CA . ILE A 1 82 ? 17.219 4.000 -10.958 1.00 78.31 82 ILE A CA 1
ATOM 683 C C . ILE A 1 82 ? 18.276 4.981 -10.437 1.00 78.31 82 ILE A C 1
ATOM 685 O O . ILE A 1 82 ? 19.458 4.626 -10.389 1.00 78.31 82 ILE A O 1
ATOM 689 N N . PRO A 1 83 ? 17.888 6.173 -9.939 1.00 77.94 83 PRO A N 1
ATOM 690 C CA . PRO A 1 83 ? 18.833 7.080 -9.297 1.00 77.94 83 PRO A CA 1
ATOM 691 C C . PRO A 1 83 ? 19.519 6.395 -8.105 1.00 77.94 83 PRO A C 1
ATOM 693 O O . PRO A 1 83 ? 18.849 5.784 -7.272 1.00 77.94 83 PRO A O 1
ATOM 696 N N . CYS A 1 84 ? 20.841 6.532 -7.958 1.00 72.44 84 CYS A N 1
ATOM 697 C CA . CYS A 1 84 ? 21.616 5.813 -6.932 1.00 72.44 84 CYS A CA 1
ATOM 698 C C . CYS A 1 84 ? 21.058 5.965 -5.500 1.00 72.44 84 CYS A C 1
ATOM 700 O O . CYS A 1 84 ? 21.068 5.015 -4.719 1.00 72.44 84 CYS A O 1
ATOM 702 N N . GLY A 1 85 ? 20.499 7.133 -5.156 1.00 70.88 85 GLY A N 1
ATOM 703 C CA . GLY A 1 85 ? 19.869 7.376 -3.848 1.00 70.88 85 GLY A CA 1
ATOM 704 C C . GLY A 1 85 ? 18.595 6.557 -3.580 1.00 70.88 85 GLY A C 1
ATOM 705 O O . GLY A 1 85 ? 18.154 6.449 -2.437 1.00 70.88 85 GLY A O 1
ATOM 706 N N . TYR A 1 86 ? 18.012 5.956 -4.616 1.00 69.00 86 TYR A N 1
ATOM 707 C CA . TYR A 1 86 ? 16.751 5.219 -4.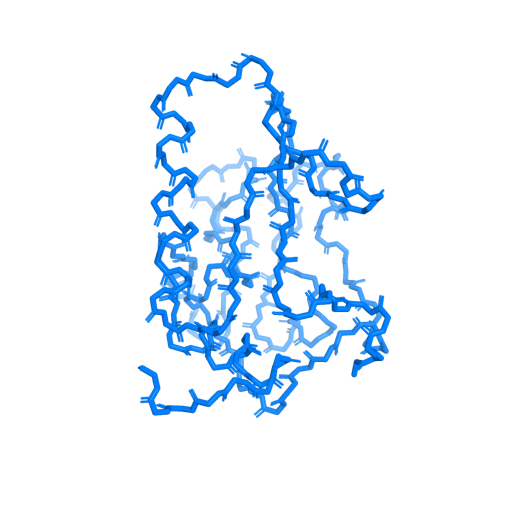573 1.00 69.00 86 TYR A CA 1
ATOM 708 C C . TYR A 1 86 ? 16.954 3.700 -4.611 1.00 69.00 86 TYR A C 1
ATOM 710 O O . TYR A 1 86 ? 16.011 2.966 -4.327 1.00 69.00 86 TYR A O 1
ATOM 718 N N . HIS A 1 87 ? 18.181 3.210 -4.847 1.00 70.31 87 HIS A N 1
ATOM 719 C CA . HIS A 1 87 ? 18.498 1.771 -4.902 1.00 70.31 87 HIS A CA 1
ATOM 720 C C . HIS A 1 87 ? 18.052 1.024 -3.639 1.00 70.31 87 HIS A C 1
ATOM 722 O O . HIS A 1 87 ? 17.529 -0.086 -3.719 1.00 70.31 87 HIS A O 1
ATOM 728 N N . ARG A 1 88 ? 18.164 1.666 -2.466 1.00 68.12 88 ARG A N 1
ATOM 729 C CA . ARG A 1 88 ? 17.735 1.092 -1.180 1.00 68.12 88 ARG A CA 1
ATOM 730 C C . ARG A 1 88 ? 16.234 0.771 -1.130 1.00 68.12 88 ARG A C 1
ATOM 732 O O . ARG A 1 88 ? 15.847 -0.148 -0.414 1.00 68.12 88 ARG A O 1
ATOM 739 N N . ARG A 1 89 ? 15.395 1.492 -1.885 1.00 66.81 89 ARG A N 1
ATOM 740 C CA . ARG A 1 89 ? 13.936 1.262 -1.941 1.00 66.81 89 ARG A CA 1
ATOM 741 C C . ARG A 1 89 ? 13.571 -0.027 -2.664 1.00 66.81 89 ARG A C 1
ATOM 743 O O . ARG A 1 89 ? 12.484 -0.546 -2.452 1.00 66.81 89 ARG A O 1
ATOM 750 N N . PHE A 1 90 ? 14.492 -0.536 -3.476 1.00 67.88 90 PHE A N 1
ATOM 751 C CA . PHE A 1 90 ? 14.339 -1.768 -4.227 1.00 67.88 90 PHE A CA 1
ATOM 752 C C . PHE A 1 90 ? 15.149 -2.908 -3.603 1.00 67.88 90 PHE A C 1
ATOM 754 O O . PHE A 1 90 ? 15.423 -3.884 -4.287 1.00 67.88 90 PHE A O 1
ATOM 761 N N . VAL A 1 91 ? 15.556 -2.850 -2.334 1.00 67.06 91 VAL A N 1
ATOM 762 C CA . VAL A 1 91 ? 16.258 -3.974 -1.686 1.00 67.06 91 VAL A CA 1
ATOM 763 C C . VAL A 1 91 ? 15.250 -5.020 -1.202 1.00 67.06 91 VAL A C 1
ATOM 765 O O . VAL A 1 91 ? 14.291 -4.691 -0.512 1.00 67.06 91 VAL A O 1
ATOM 768 N N . LYS A 1 92 ? 15.483 -6.297 -1.537 1.00 65.56 92 LYS A N 1
ATOM 769 C CA . LYS A 1 92 ? 14.634 -7.415 -1.093 1.00 65.56 92 LYS A CA 1
ATOM 770 C C . LYS A 1 92 ? 14.583 -7.500 0.432 1.00 65.56 92 LYS A C 1
ATOM 772 O O . LYS A 1 92 ? 15.615 -7.427 1.099 1.00 65.56 92 LYS A O 1
ATOM 777 N N . VAL A 1 93 ? 13.394 -7.738 0.976 1.00 64.56 93 VAL A N 1
ATOM 778 C CA . VAL A 1 93 ? 13.218 -8.085 2.390 1.00 64.56 93 VAL A CA 1
ATOM 779 C C . VAL A 1 93 ? 13.399 -9.599 2.556 1.00 64.56 93 VAL A C 1
ATOM 781 O O . VAL A 1 93 ? 13.075 -10.380 1.662 1.00 64.56 93 VAL A O 1
ATOM 784 N N . ASN A 1 94 ? 13.962 -10.019 3.692 1.00 54.22 94 ASN A N 1
ATOM 785 C CA . ASN A 1 94 ? 14.205 -11.429 4.004 1.00 54.22 94 ASN A CA 1
ATOM 786 C C . ASN A 1 94 ? 12.888 -12.241 3.988 1.00 54.22 94 ASN A C 1
ATOM 788 O O . ASN A 1 94 ? 11.856 -11.765 4.467 1.00 54.22 94 ASN A O 1
ATOM 792 N N . SER A 1 95 ? 12.931 -13.468 3.459 1.00 52.41 95 SER A N 1
ATOM 793 C CA . SER A 1 95 ? 11.773 -14.353 3.266 1.00 52.41 95 SER A CA 1
ATOM 794 C C . SER A 1 95 ? 11.052 -14.710 4.569 1.00 52.41 95 SER A C 1
ATOM 796 O O . SER A 1 95 ? 9.838 -14.896 4.568 1.00 52.41 95 SER A O 1
ATOM 798 N N . THR A 1 96 ? 11.756 -14.728 5.704 1.00 53.22 96 THR A N 1
ATOM 799 C CA . THR A 1 96 ? 11.163 -14.953 7.035 1.00 53.22 96 THR A CA 1
ATOM 800 C C . THR A 1 96 ? 10.254 -13.821 7.513 1.00 53.22 96 THR A C 1
ATOM 802 O O . THR A 1 96 ? 9.414 -14.045 8.384 1.00 53.22 96 THR A O 1
ATOM 805 N N . SER A 1 97 ? 10.369 -12.624 6.933 1.00 48.31 97 SER A N 1
ATOM 806 C CA . SER A 1 97 ? 9.563 -11.453 7.302 1.00 48.31 97 SER A CA 1
ATOM 807 C C . SER A 1 97 ? 8.336 -11.254 6.406 1.00 48.31 97 SER A C 1
ATOM 809 O O . SER A 1 97 ? 7.544 -10.343 6.649 1.00 48.31 97 SER A O 1
ATOM 811 N N . VAL A 1 98 ? 8.156 -12.081 5.368 1.00 57.66 98 VAL A N 1
ATOM 812 C CA . VAL A 1 98 ? 7.108 -11.893 4.356 1.00 57.66 98 VAL A CA 1
ATOM 813 C C . VAL A 1 98 ? 6.277 -13.164 4.209 1.00 57.66 98 VAL A C 1
ATOM 815 O O . VAL A 1 98 ? 6.699 -14.144 3.608 1.00 57.66 98 VAL A O 1
ATOM 818 N N . ALA A 1 99 ? 5.043 -13.138 4.714 1.00 58.84 99 ALA A N 1
ATOM 819 C CA . ALA A 1 99 ? 4.086 -14.208 4.450 1.00 58.84 99 ALA A CA 1
ATOM 820 C C . ALA A 1 99 ? 3.485 -14.049 3.045 1.00 58.84 99 ALA A C 1
ATOM 822 O O . ALA A 1 99 ? 2.819 -13.050 2.749 1.00 58.84 99 ALA A O 1
ATOM 823 N N . THR A 1 100 ? 3.713 -15.043 2.189 1.00 59.00 100 THR A N 1
ATOM 824 C CA . THR A 1 100 ? 3.147 -15.144 0.833 1.00 59.00 100 THR A CA 1
ATOM 825 C C . THR A 1 100 ? 1.701 -15.657 0.838 1.00 59.00 100 THR A C 1
ATOM 827 O O . THR A 1 100 ? 0.984 -15.452 -0.137 1.00 59.00 100 THR A O 1
ATOM 830 N N . PHE A 1 101 ? 1.257 -16.253 1.956 1.00 62.72 101 PHE A N 1
ATOM 831 C CA . PHE A 1 101 ? -0.091 -16.802 2.177 1.00 62.72 101 PHE A CA 1
ATOM 832 C C . PHE A 1 101 ? -0.555 -17.790 1.092 1.00 62.72 101 PHE A C 1
ATOM 834 O O . PHE A 1 101 ? -1.757 -17.880 0.835 1.00 62.72 101 PHE A O 1
ATOM 841 N N . ASP A 1 102 ? 0.383 -18.489 0.444 1.00 64.94 102 ASP A N 1
ATOM 842 C CA . ASP A 1 102 ? 0.135 -19.405 -0.681 1.00 64.94 102 ASP A CA 1
ATOM 843 C C . ASP A 1 102 ? -0.669 -18.764 -1.824 1.00 64.94 102 ASP A C 1
ATOM 845 O O . ASP A 1 102 ? -1.485 -19.407 -2.486 1.00 64.94 102 ASP A O 1
ATOM 849 N N . LEU A 1 103 ? -0.486 -17.456 -2.024 1.00 65.38 103 LEU A N 1
ATOM 850 C CA . LEU A 1 103 ? -1.093 -16.713 -3.121 1.00 65.38 103 LEU A CA 1
ATOM 851 C C . LEU A 1 103 ? -0.066 -16.516 -4.250 1.00 65.38 103 LEU A C 1
ATOM 853 O O . LEU A 1 103 ? 1.090 -16.181 -3.959 1.00 65.38 103 LEU A O 1
ATOM 857 N N . PRO A 1 104 ? -0.475 -16.685 -5.524 1.00 69.88 104 PRO A N 1
ATOM 858 C CA . PRO A 1 104 ? 0.373 -16.389 -6.671 1.00 69.88 104 PRO A CA 1
ATOM 859 C C . PRO A 1 104 ? 0.765 -14.909 -6.712 1.00 69.88 104 PRO A C 1
ATOM 861 O O . PRO A 1 104 ? 0.135 -14.053 -6.084 1.00 69.88 104 PRO A O 1
ATOM 864 N N . TYR A 1 105 ? 1.821 -14.621 -7.466 1.00 66.12 105 TYR A N 1
ATOM 865 C CA . TYR A 1 105 ? 2.288 -13.261 -7.690 1.00 66.12 105 TYR A CA 1
ATOM 866 C C . TYR A 1 105 ? 1.249 -12.465 -8.490 1.00 66.12 105 TYR A C 1
ATOM 868 O O . TYR A 1 105 ? 0.802 -12.911 -9.547 1.00 66.12 105 TYR A O 1
ATOM 876 N N . ASP A 1 106 ? 0.841 -11.306 -7.975 1.00 69.25 106 ASP A N 1
ATOM 877 C CA . ASP A 1 106 ? -0.203 -10.484 -8.584 1.00 69.25 106 ASP A CA 1
ATOM 878 C C . ASP A 1 106 ? 0.371 -9.175 -9.118 1.00 69.25 106 ASP A C 1
ATOM 880 O O . ASP A 1 106 ? 0.455 -8.192 -8.385 1.00 69.25 106 ASP A O 1
ATOM 884 N N . TYR A 1 107 ? 0.696 -9.177 -10.413 1.00 65.50 107 TYR A N 1
ATOM 885 C CA . TYR A 1 107 ? 1.253 -8.056 -11.178 1.00 65.50 107 TYR A CA 1
ATOM 886 C C . TYR A 1 107 ? 0.402 -6.773 -11.172 1.00 65.50 107 TYR A C 1
ATOM 888 O O . TYR A 1 107 ? 0.914 -5.691 -11.460 1.00 65.50 107 TYR A O 1
ATOM 896 N N . VAL A 1 108 ? -0.891 -6.870 -10.848 1.00 66.06 108 VAL A N 1
ATOM 897 C CA . VAL A 1 108 ? -1.820 -5.727 -10.821 1.00 66.06 108 VAL A CA 1
ATOM 898 C C . VAL A 1 108 ? -2.242 -5.339 -9.406 1.00 66.06 108 VAL A C 1
ATOM 900 O O . VAL A 1 108 ? -3.152 -4.524 -9.242 1.00 66.06 108 VAL A O 1
ATOM 903 N N . SER A 1 109 ? -1.624 -5.921 -8.379 1.00 65.44 109 SER A N 1
ATOM 904 C CA . SER A 1 109 ? -1.954 -5.593 -6.996 1.00 65.44 109 SER A CA 1
ATOM 905 C C . SER A 1 109 ? -1.364 -4.235 -6.617 1.00 65.44 109 SER A C 1
ATOM 907 O O . SER A 1 109 ? -0.164 -3.997 -6.788 1.00 65.44 109 SER A O 1
ATOM 909 N N . ILE A 1 110 ? -2.197 -3.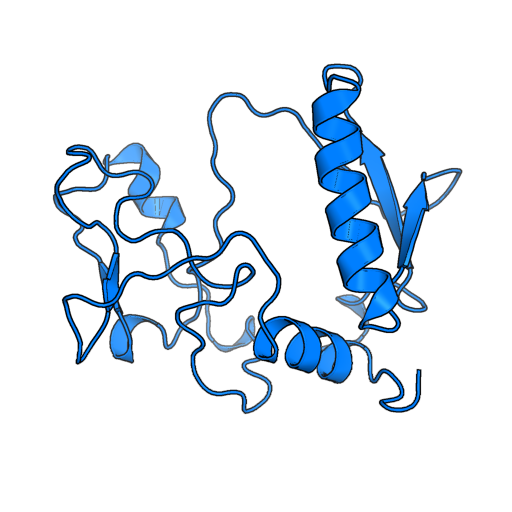371 -6.037 1.00 61.53 110 ILE A N 1
ATOM 910 C CA . ILE A 1 110 ? -1.768 -2.051 -5.552 1.00 61.53 110 ILE A CA 1
ATOM 911 C C . ILE A 1 110 ? -0.878 -2.166 -4.306 1.00 61.53 110 ILE A C 1
ATOM 913 O O . ILE A 1 110 ? -0.097 -1.265 -4.015 1.00 61.53 110 ILE A O 1
ATOM 917 N N . ILE A 1 111 ? -0.986 -3.272 -3.559 1.00 63.06 111 ILE A N 1
ATOM 918 C CA . ILE A 1 111 ? -0.198 -3.506 -2.340 1.00 63.06 111 ILE A CA 1
ATOM 919 C C . ILE A 1 111 ? 1.217 -3.964 -2.684 1.00 63.06 111 ILE A C 1
ATOM 921 O O . ILE A 1 111 ? 2.134 -3.736 -1.898 1.00 63.06 111 ILE A O 1
ATOM 925 N N . MET A 1 112 ? 1.388 -4.624 -3.832 1.00 61.81 112 MET A N 1
ATOM 926 C CA . MET A 1 112 ? 2.660 -5.228 -4.214 1.00 61.81 112 MET A CA 1
ATOM 927 C C . MET A 1 112 ? 3.454 -4.438 -5.234 1.00 61.81 112 MET A C 1
ATOM 929 O O . MET A 1 112 ? 4.667 -4.421 -5.079 1.00 61.81 112 MET A O 1
ATOM 933 N N . HIS A 1 113 ? 2.811 -3.815 -6.224 1.00 66.44 113 HIS A N 1
ATOM 934 C CA . HIS A 1 113 ? 3.518 -3.299 -7.392 1.00 66.44 113 HIS A CA 1
ATOM 935 C C . HIS A 1 113 ? 3.380 -1.811 -7.617 1.00 66.44 113 HIS A C 1
ATOM 937 O O . HIS A 1 113 ? 2.275 -1.266 -7.684 1.00 66.44 113 HIS A O 1
ATOM 943 N N . TYR A 1 114 ? 4.527 -1.199 -7.874 1.00 65.88 114 TYR A N 1
ATOM 944 C CA . TYR A 1 114 ? 4.605 0.062 -8.583 1.00 65.88 114 TYR A CA 1
ATOM 945 C C . TYR A 1 114 ? 4.310 -0.085 -10.078 1.00 65.88 114 TYR A C 1
ATOM 947 O O . TYR A 1 114 ? 4.276 -1.185 -10.633 1.00 65.88 114 TYR A O 1
ATOM 955 N N . SER A 1 115 ? 4.105 1.056 -10.737 1.00 71.69 115 SER A N 1
ATOM 956 C CA . SER A 1 115 ? 4.045 1.115 -12.194 1.00 71.69 115 SER A CA 1
ATOM 957 C C . SER A 1 115 ? 5.405 0.766 -12.818 1.00 71.69 115 SER A C 1
ATOM 959 O O . SER A 1 115 ? 6.445 0.911 -12.173 1.00 71.69 115 SER A O 1
ATOM 961 N N . ASN A 1 116 ? 5.424 0.319 -14.081 1.00 79.75 116 ASN A N 1
ATOM 962 C CA . ASN A 1 116 ? 6.661 -0.100 -14.758 1.00 79.75 116 ASN A CA 1
ATOM 963 C C . ASN A 1 116 ? 7.779 0.956 -14.711 1.00 79.75 116 ASN A C 1
ATOM 965 O O . ASN A 1 116 ? 8.946 0.585 -14.641 1.00 79.75 116 ASN A O 1
ATOM 969 N N . ASN A 1 117 ? 7.441 2.245 -14.754 1.00 78.31 117 ASN A N 1
ATOM 970 C CA . ASN A 1 117 ? 8.392 3.347 -14.931 1.00 78.31 117 ASN A CA 1
ATOM 971 C C . ASN A 1 117 ? 8.557 4.183 -13.645 1.00 78.31 117 ASN A C 1
ATOM 973 O O . ASN A 1 117 ? 9.235 5.210 -13.649 1.00 78.31 117 ASN A O 1
ATOM 977 N N . GLU A 1 118 ? 7.939 3.759 -12.537 1.00 73.31 118 GLU A N 1
ATOM 978 C CA . GLU A 1 118 ? 7.949 4.503 -11.277 1.00 73.31 118 GLU A CA 1
ATOM 979 C C . GLU A 1 118 ? 9.379 4.703 -10.749 1.00 73.31 118 GLU A C 1
ATOM 981 O O . GLU A 1 118 ? 10.120 3.743 -10.529 1.00 73.31 118 GLU A O 1
ATOM 986 N N . GLY A 1 119 ? 9.763 5.958 -10.502 1.00 69.56 119 GLY A N 1
ATOM 987 C CA . GLY A 1 119 ? 11.076 6.297 -9.943 1.00 69.56 119 GLY A CA 1
ATOM 988 C C . GLY A 1 119 ? 12.255 6.144 -10.911 1.00 69.56 119 GLY A C 1
ATOM 989 O O . GLY A 1 119 ? 13.398 6.145 -10.449 1.00 69.56 119 GLY A O 1
ATOM 990 N N . GLY A 1 120 ? 11.987 6.009 -12.215 1.00 79.31 120 GLY A N 1
ATOM 991 C CA . GLY A 1 120 ? 13.004 5.971 -13.263 1.00 79.31 120 GLY A CA 1
ATOM 992 C C . GLY A 1 120 ? 13.687 7.323 -13.497 1.00 79.31 120 GLY A C 1
ATOM 993 O O . GLY A 1 120 ? 13.077 8.373 -13.297 1.00 79.31 120 GLY A O 1
ATOM 994 N N . ILE A 1 121 ? 14.952 7.301 -13.925 1.00 80.94 121 ILE A N 1
ATOM 995 C CA . ILE A 1 121 ? 15.679 8.491 -14.401 1.00 80.94 121 ILE A CA 1
ATOM 996 C C . ILE A 1 121 ? 15.071 8.954 -15.729 1.00 80.94 121 ILE A C 1
ATOM 998 O O . ILE A 1 121 ? 14.758 10.131 -15.895 1.00 80.94 121 ILE A O 1
ATOM 1002 N N . ASP A 1 122 ? 14.899 8.013 -16.655 1.00 83.69 122 ASP A N 1
ATOM 1003 C CA . ASP A 1 1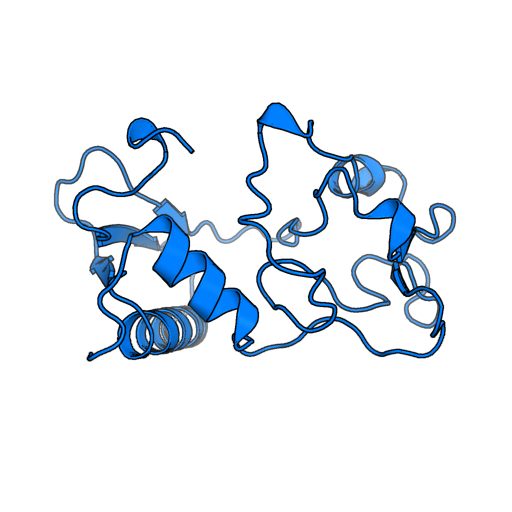22 ? 14.199 8.194 -17.918 1.00 83.69 122 ASP A CA 1
ATOM 1004 C C . ASP A 1 122 ? 12.751 7.682 -17.772 1.00 83.69 122 ASP A C 1
ATOM 1006 O O . ASP A 1 122 ? 12.553 6.490 -17.492 1.00 83.69 122 ASP A O 1
ATOM 1010 N N 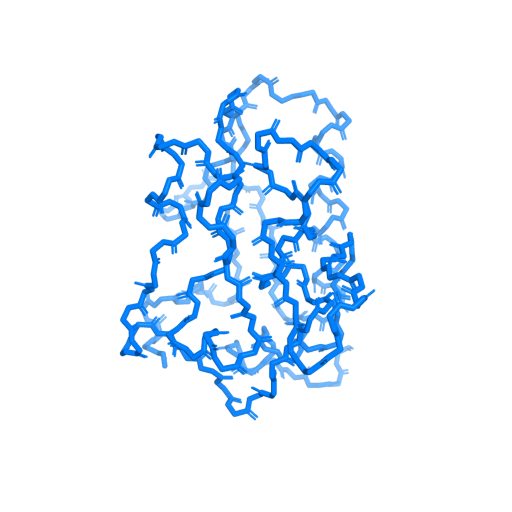. PRO A 1 123 ? 11.738 8.556 -17.935 1.00 82.25 123 PRO A N 1
ATOM 1011 C CA . PRO A 1 123 ? 10.332 8.198 -17.785 1.00 82.25 123 PRO A CA 1
ATOM 1012 C C . PRO A 1 123 ? 9.813 7.268 -18.885 1.00 82.25 123 PRO A C 1
ATOM 1014 O O . PRO A 1 123 ? 8.769 6.651 -18.675 1.00 82.25 123 PRO A O 1
ATOM 1017 N N . ASP A 1 124 ? 10.507 7.126 -20.016 1.00 85.12 124 ASP A N 1
ATOM 1018 C CA . ASP A 1 124 ? 10.118 6.228 -21.111 1.00 85.12 124 ASP A CA 1
ATOM 1019 C C . ASP A 1 124 ? 10.750 4.831 -20.976 1.00 85.12 124 ASP A C 1
ATOM 1021 O O . ASP A 1 124 ? 10.325 3.876 -21.634 1.00 85.12 124 ASP A O 1
ATOM 1025 N N . VAL A 1 125 ? 11.719 4.671 -20.069 1.00 83.44 125 VAL A N 1
ATOM 1026 C CA . VAL A 1 125 ? 12.403 3.400 -19.814 1.00 83.44 125 VAL A CA 1
ATOM 1027 C C . VAL A 1 125 ? 11.807 2.715 -18.573 1.00 83.44 125 VAL A C 1
ATOM 1029 O O . VAL A 1 125 ? 11.768 3.300 -17.491 1.00 83.44 125 VAL A O 1
ATOM 1032 N N . PRO A 1 126 ? 11.363 1.448 -18.661 1.00 83.88 126 PRO A N 1
ATOM 1033 C CA . PRO A 1 126 ? 10.816 0.753 -17.504 1.00 83.88 126 PRO A CA 1
ATOM 1034 C C . PRO A 1 126 ? 11.914 0.420 -16.481 1.00 83.88 126 PRO A C 1
ATOM 1036 O O . PRO A 1 126 ? 12.986 -0.091 -16.819 1.00 83.88 126 PRO A O 1
ATOM 1039 N N . VAL A 1 127 ? 11.613 0.684 -15.212 1.00 83.56 127 VAL A N 1
ATOM 1040 C CA . VAL A 1 127 ? 12.373 0.251 -14.032 1.00 83.56 127 VAL A CA 1
ATOM 1041 C C . VAL A 1 127 ? 12.017 -1.189 -13.670 1.00 83.56 127 VAL A C 1
ATOM 1043 O O . VAL A 1 127 ? 12.900 -1.992 -13.371 1.00 83.56 127 VAL A O 1
ATOM 1046 N N . LEU A 1 128 ? 10.727 -1.525 -13.714 1.00 82.06 128 LEU A N 1
ATOM 1047 C CA . LEU A 1 128 ? 10.196 -2.841 -13.380 1.00 82.06 128 LEU A CA 1
ATOM 1048 C C . LEU A 1 128 ? 9.713 -3.546 -14.647 1.00 82.06 128 LEU A C 1
ATOM 1050 O O . LEU A 1 128 ? 8.791 -3.090 -15.328 1.00 82.06 128 LEU A O 1
ATOM 1054 N N . ILE A 1 129 ? 10.339 -4.681 -14.953 1.00 84.38 129 ILE A N 1
ATOM 1055 C CA . ILE A 1 129 ? 10.096 -5.427 -16.186 1.00 84.38 129 ILE A CA 1
ATOM 1056 C C . ILE A 1 129 ? 9.553 -6.824 -15.841 1.00 84.38 129 ILE A C 1
ATOM 1058 O O . ILE A 1 129 ? 10.314 -7.674 -15.374 1.00 84.38 129 ILE A O 1
ATOM 1062 N N . PRO A 1 130 ? 8.257 -7.101 -16.053 1.00 81.88 130 PRO A N 1
ATOM 1063 C CA . PRO A 1 130 ? 7.660 -8.401 -15.748 1.00 81.88 130 PRO A CA 1
ATOM 1064 C C . PRO A 1 130 ? 8.139 -9.521 -16.681 1.00 81.88 130 PRO A C 1
ATOM 1066 O O . PRO A 1 130 ? 8.354 -9.323 -17.874 1.00 81.88 130 PRO A O 1
ATOM 1069 N N . LYS A 1 131 ? 8.265 -10.733 -16.136 1.00 80.69 131 LYS A N 1
ATOM 1070 C CA . LYS A 1 131 ? 8.563 -11.976 -16.862 1.00 80.69 131 LYS A CA 1
ATOM 1071 C C . LYS A 1 131 ? 7.330 -12.891 -16.882 1.00 80.69 131 LYS A C 1
ATOM 1073 O O . LYS A 1 131 ? 6.577 -12.891 -15.916 1.00 80.69 131 LYS A O 1
ATOM 1078 N N . PRO A 1 132 ? 7.116 -13.710 -17.928 1.00 73.44 132 PRO A N 1
ATOM 1079 C CA . PRO A 1 132 ? 7.801 -13.700 -19.224 1.00 73.44 132 PRO A CA 1
ATOM 1080 C C . PRO A 1 132 ? 7.250 -12.626 -20.180 1.00 73.44 132 PRO A C 1
ATOM 1082 O O . PRO A 1 132 ? 7.795 -12.424 -21.260 1.00 73.44 132 PRO A O 1
ATOM 1085 N N . ASN A 1 133 ? 6.153 -11.953 -19.818 1.00 78.12 133 ASN A N 1
ATOM 1086 C CA . ASN A 1 133 ? 5.526 -10.942 -20.662 1.00 78.12 133 ASN A CA 1
ATOM 1087 C C . ASN A 1 133 ? 6.114 -9.552 -20.392 1.00 78.12 133 ASN A C 1
ATOM 1089 O O . ASN A 1 133 ? 5.542 -8.770 -19.638 1.00 78.12 133 ASN A O 1
ATOM 1093 N N . TYR A 1 134 ? 7.226 -9.243 -21.056 1.00 76.62 134 TYR A N 1
ATOM 1094 C CA . TYR A 1 134 ? 7.986 -8.000 -20.883 1.00 76.62 134 TYR A CA 1
ATOM 1095 C C . TYR A 1 134 ? 7.222 -6.708 -21.238 1.00 76.62 134 TYR A C 1
ATOM 1097 O O . TYR A 1 134 ? 7.665 -5.626 -20.864 1.00 76.62 134 TYR A O 1
ATOM 1105 N N . GLY A 1 135 ? 6.078 -6.800 -21.930 1.00 76.19 135 GLY A N 1
ATOM 1106 C CA . GLY A 1 135 ? 5.211 -5.658 -22.256 1.00 76.19 135 GLY A CA 1
ATOM 1107 C C . GLY A 1 135 ? 4.021 -5.469 -21.308 1.00 76.19 135 GLY A C 1
ATOM 1108 O O . GLY A 1 135 ? 3.180 -4.601 -21.549 1.00 76.19 135 GLY A O 1
ATOM 1109 N N . LEU A 1 136 ? 3.897 -6.296 -20.264 1.00 79.06 136 LEU A N 1
ATOM 1110 C CA . LEU A 1 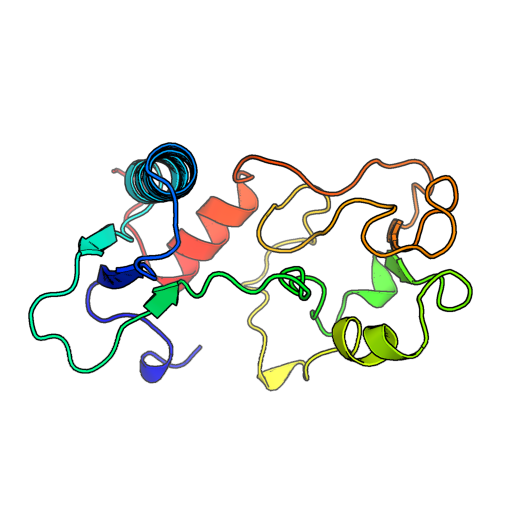136 ? 2.788 -6.204 -19.319 1.00 79.06 136 LEU A CA 1
ATOM 1111 C C . LEU A 1 136 ? 2.880 -4.898 -18.516 1.00 79.06 136 LEU A C 1
ATOM 1113 O O . LEU A 1 136 ? 3.889 -4.613 -17.869 1.00 79.06 136 LEU A O 1
ATOM 1117 N N . LYS A 1 137 ? 1.789 -4.128 -18.533 1.00 78.19 137 LYS A N 1
ATOM 1118 C CA . LYS A 1 137 ? 1.613 -2.983 -17.638 1.00 78.19 137 LYS A CA 1
ATOM 1119 C C . LYS A 1 137 ? 1.292 -3.494 -16.239 1.00 78.19 137 LYS A C 1
ATOM 1121 O O . LYS A 1 137 ? 0.303 -4.206 -16.063 1.00 78.19 137 LYS A O 1
ATOM 1126 N N . ILE A 1 138 ? 2.132 -3.135 -15.282 1.00 73.88 138 ILE A N 1
ATOM 1127 C CA . ILE A 1 138 ? 2.005 -3.495 -13.872 1.00 73.88 138 ILE A CA 1
ATOM 1128 C C . ILE A 1 138 ? 1.643 -2.265 -13.041 1.00 73.88 138 ILE A C 1
ATOM 1130 O O . ILE A 1 138 ? 1.771 -1.127 -13.501 1.00 73.88 138 ILE A O 1
ATOM 1134 N N . GLY A 1 139 ? 1.161 -2.507 -11.826 1.00 68.19 139 GLY A N 1
ATOM 1135 C CA . GLY A 1 139 ? 0.631 -1.462 -10.956 1.00 68.19 139 GLY A CA 1
ATOM 1136 C C . GLY A 1 139 ? -0.827 -1.112 -11.275 1.00 68.19 139 GLY A C 1
ATOM 1137 O O . GLY A 1 139 ? -1.318 -1.256 -12.397 1.00 68.19 139 GLY A O 1
ATOM 1138 N N . ASN A 1 140 ? -1.561 -0.687 -10.250 1.00 67.62 140 ASN A N 1
ATOM 1139 C CA . ASN A 1 140 ? -2.990 -0.394 -10.340 1.00 67.62 140 ASN A CA 1
ATOM 1140 C C . ASN A 1 140 ? -3.380 0.675 -9.313 1.00 67.62 140 ASN A C 1
ATOM 1142 O O . ASN A 1 140 ? -2.706 0.850 -8.304 1.00 67.62 140 ASN A O 1
ATOM 1146 N N . ASN A 1 141 ? -4.491 1.374 -9.545 1.00 67.88 141 ASN A N 1
ATOM 1147 C CA . ASN A 1 141 ? -5.031 2.382 -8.626 1.00 67.88 141 ASN A CA 1
ATOM 1148 C C . ASN A 1 141 ? -6.234 1.878 -7.806 1.00 67.88 141 ASN A C 1
ATOM 1150 O O . ASN A 1 141 ? -6.883 2.655 -7.103 1.00 67.88 141 ASN A O 1
ATOM 1154 N N . LYS A 1 142 ? -6.550 0.583 -7.906 1.00 71.50 142 LYS A N 1
ATOM 1155 C CA . LYS A 1 142 ? -7.614 -0.095 -7.159 1.00 71.50 142 LYS A CA 1
ATOM 1156 C C . LYS A 1 142 ? -7.095 -1.414 -6.598 1.00 71.50 142 LYS A C 1
ATOM 1158 O O . LYS A 1 142 ? -6.225 -2.038 -7.192 1.00 71.50 142 LYS A O 1
ATOM 1163 N N . LEU A 1 143 ? -7.683 -1.839 -5.481 1.00 74.31 143 LEU A N 1
ATOM 1164 C CA . LEU A 1 143 ? -7.423 -3.151 -4.888 1.00 74.31 143 LEU A CA 1
ATOM 1165 C C . LEU A 1 143 ? -7.761 -4.255 -5.886 1.00 74.31 143 LEU A C 1
ATOM 1167 O O . LEU A 1 143 ? -8.869 -4.278 -6.439 1.00 74.31 143 LEU A O 1
ATOM 1171 N N . SER A 1 144 ? -6.831 -5.182 -6.072 1.00 79.56 144 SER A N 1
ATOM 1172 C CA . SER A 1 144 ? -7.094 -6.412 -6.801 1.00 79.56 144 SER A CA 1
ATOM 1173 C C . SER A 1 144 ? -7.890 -7.399 -5.936 1.00 79.56 144 SER A C 1
ATOM 1175 O O . SER A 1 144 ? -8.027 -7.254 -4.717 1.00 79.56 144 SER A O 1
ATOM 1177 N N . LEU A 1 145 ? -8.418 -8.455 -6.560 1.00 79.88 145 LEU A N 1
ATOM 1178 C CA . LEU A 1 145 ? -9.023 -9.562 -5.812 1.00 79.88 145 LEU A CA 1
ATOM 1179 C C . LEU A 1 145 ? -8.000 -10.249 -4.896 1.00 79.88 145 LEU A C 1
ATOM 1181 O O . LEU A 1 145 ? -8.358 -10.693 -3.806 1.00 79.88 145 LEU A O 1
ATOM 1185 N N . MET A 1 146 ? -6.731 -10.299 -5.302 1.00 76.75 146 MET A N 1
ATOM 1186 C CA . MET A 1 146 ? -5.667 -10.922 -4.516 1.00 76.75 146 MET A CA 1
ATOM 1187 C C . MET A 1 146 ? -5.290 -10.080 -3.299 1.00 76.75 146 MET A C 1
ATOM 1189 O O . MET A 1 146 ? -5.067 -10.649 -2.230 1.00 76.75 146 MET A O 1
ATOM 1193 N N . ASP A 1 147 ? -5.302 -8.748 -3.422 1.00 77.75 147 ASP A N 1
ATOM 1194 C CA . ASP A 1 147 ? -5.131 -7.823 -2.294 1.00 77.75 147 ASP A CA 1
ATOM 1195 C C . ASP A 1 147 ? -6.178 -8.094 -1.207 1.00 77.75 147 ASP A C 1
ATOM 1197 O O . ASP A 1 147 ? -5.855 -8.268 -0.029 1.00 77.75 147 ASP A O 1
ATOM 1201 N N . ILE A 1 148 ? -7.443 -8.210 -1.621 1.00 81.81 148 ILE A N 1
ATOM 1202 C CA . ILE A 1 148 ? -8.576 -8.487 -0.730 1.00 81.81 148 ILE A CA 1
ATOM 1203 C C . ILE A 1 148 ? -8.421 -9.861 -0.071 1.00 81.81 148 ILE A C 1
ATOM 1205 O O . ILE A 1 148 ? -8.549 -9.980 1.149 1.00 81.81 148 ILE A O 1
ATOM 1209 N N . LEU A 1 149 ? -8.112 -10.900 -0.853 1.00 82.50 149 LEU A N 1
ATOM 1210 C CA . LEU A 1 149 ? -7.920 -12.255 -0.332 1.00 82.50 149 LEU A CA 1
ATOM 1211 C C . LEU A 1 149 ? -6.769 -12.322 0.670 1.00 82.50 149 LEU A C 1
ATOM 1213 O O . LEU A 1 149 ? -6.882 -13.013 1.684 1.00 82.50 149 LEU A O 1
ATOM 1217 N N . ARG A 1 150 ? -5.681 -11.589 0.426 1.00 81.44 150 ARG A N 1
ATOM 1218 C CA . ARG A 1 150 ? -4.538 -11.544 1.337 1.00 81.44 150 ARG A CA 1
ATOM 1219 C C . ARG A 1 150 ? -4.901 -10.896 2.667 1.00 81.44 150 ARG A C 1
ATOM 1221 O O . ARG A 1 150 ? -4.577 -11.461 3.710 1.00 81.44 150 ARG A O 1
ATOM 1228 N N . ILE A 1 151 ? -5.605 -9.762 2.641 1.00 84.38 151 ILE A N 1
ATOM 1229 C CA . ILE A 1 151 ? -6.085 -9.096 3.861 1.00 84.38 151 ILE A CA 1
ATOM 1230 C C . ILE A 1 151 ? -7.044 -10.020 4.620 1.00 84.38 151 ILE A C 1
ATOM 1232 O O . ILE A 1 151 ? -6.881 -10.218 5.825 1.00 84.38 151 ILE A O 1
ATOM 1236 N N . ASN A 1 152 ? -7.984 -10.655 3.916 1.00 86.19 152 ASN A N 1
ATOM 1237 C CA . ASN A 1 152 ? -8.955 -11.558 4.529 1.00 86.19 152 ASN A CA 1
ATOM 1238 C C . ASN A 1 152 ? -8.295 -12.793 5.153 1.00 86.19 152 ASN A C 1
ATOM 1240 O O . ASN A 1 152 ? -8.660 -13.164 6.264 1.00 86.19 152 ASN A O 1
ATOM 1244 N N . ARG A 1 153 ? -7.281 -13.389 4.510 1.00 85.25 153 ARG A N 1
ATOM 1245 C CA . ARG A 1 153 ? -6.492 -14.488 5.099 1.00 85.25 153 ARG A CA 1
ATOM 1246 C C . ARG A 1 153 ? -5.653 -14.025 6.291 1.00 85.25 153 ARG A C 1
ATOM 1248 O O . ARG A 1 153 ? -5.520 -14.759 7.263 1.00 85.25 153 ARG A O 1
ATOM 1255 N N . MET A 1 154 ? -5.101 -12.812 6.243 1.00 83.31 154 MET A N 1
ATOM 1256 C CA . MET A 1 154 ? -4.284 -12.262 7.329 1.00 83.31 154 MET A CA 1
ATOM 1257 C C . MET A 1 154 ? -5.104 -11.979 8.597 1.00 83.31 154 MET A C 1
ATOM 1259 O O . MET A 1 154 ? -4.638 -12.264 9.702 1.00 83.31 154 MET A O 1
ATOM 1263 N N . TYR A 1 155 ? -6.314 -11.438 8.441 1.00 85.75 155 TYR A N 1
ATOM 1264 C CA . TYR A 1 155 ? -7.220 -11.103 9.547 1.00 85.75 155 TYR A CA 1
ATOM 1265 C C . TYR A 1 155 ? -8.295 -12.165 9.811 1.00 85.75 155 TYR A C 1
ATOM 1267 O O . TYR A 1 155 ? -9.127 -11.977 10.691 1.00 85.75 155 TYR A O 1
ATOM 1275 N N . ASN A 1 156 ? -8.253 -13.287 9.088 1.00 85.75 156 ASN A N 1
ATOM 1276 C CA . ASN A 1 156 ? -9.218 -14.382 9.179 1.00 85.75 156 ASN A CA 1
ATOM 1277 C C . ASN A 1 156 ? -10.679 -13.899 9.059 1.00 85.75 156 ASN A C 1
ATOM 1279 O O . ASN A 1 156 ? -11.548 -14.287 9.840 1.00 85.75 156 ASN A O 1
ATOM 1283 N N . CYS A 1 157 ? -10.920 -13.002 8.100 1.00 86.12 157 CYS A N 1
ATOM 1284 C CA . CYS A 1 157 ? -12.222 -12.387 7.873 1.00 86.12 157 CYS A CA 1
ATOM 1285 C C . CYS A 1 157 ? -13.247 -13.403 7.360 1.00 86.12 157 CYS A C 1
ATOM 1287 O O . CYS A 1 157 ? -12.917 -14.270 6.549 1.00 86.12 157 CYS A O 1
ATOM 1289 N N . ASP A 1 158 ? -14.504 -13.236 7.773 1.00 81.19 158 ASP A N 1
ATOM 1290 C CA . ASP A 1 158 ? -15.619 -14.035 7.269 1.00 81.19 158 ASP A CA 1
ATOM 1291 C C . ASP A 1 158 ? -15.907 -13.692 5.790 1.00 81.19 158 ASP A C 1
ATOM 1293 O O . ASP A 1 158 ? -16.134 -12.517 5.472 1.00 81.19 158 ASP A O 1
ATOM 1297 N N . PRO A 1 159 ? -15.895 -14.677 4.871 1.00 64.56 159 PRO A N 1
ATOM 1298 C CA . PRO A 1 159 ? -16.236 -14.466 3.466 1.00 64.56 159 PRO A CA 1
ATOM 1299 C C . PRO A 1 159 ? -17.698 -14.050 3.213 1.00 64.56 159 PRO A C 1
ATOM 1301 O O . PRO A 1 159 ? -18.002 -13.656 2.088 1.00 64.56 159 PRO A O 1
ATOM 1304 N N . ALA A 1 160 ? -18.594 -14.127 4.205 1.00 59.16 160 ALA A N 1
ATOM 1305 C CA . ALA A 1 160 ? -20.029 -13.848 4.061 1.00 59.16 160 ALA A CA 1
ATOM 1306 C C . ALA A 1 160 ? -20.460 -12.387 4.336 1.00 59.16 160 ALA A C 1
ATOM 1308 O O . ALA A 1 160 ? -21.660 -12.118 4.429 1.00 59.16 160 ALA A O 1
ATOM 1309 N N . LYS A 1 161 ? -19.515 -11.451 4.487 1.00 55.56 161 LYS A N 1
ATOM 1310 C CA . LYS A 1 161 ? -19.791 -10.029 4.769 1.00 55.56 161 LYS A CA 1
ATOM 1311 C C . LYS A 1 161 ? -20.213 -9.220 3.534 1.00 55.56 161 LYS A C 1
ATOM 1313 O O . LYS A 1 161 ? -19.642 -9.439 2.441 1.00 55.56 161 LYS A O 1
#

Organism: NCBI:txid39272

Sequence (161 aa):
MPESYRWPNGTMPYEFDPAFSSSERDMILRSFKAIGKKTCVDFVKRKKEKDWVYFERTVDQGCASDNRSDRDDYITINWDNIPCGYHRRFVKVNSTSVATFDLPYDYVSIIMHYSNNEGGIDPDVPVLIPKPNYGLKIGNNKLSLMDILRINRMYNCDPAK

Foldseek 3Di:
DDCVVADVQLEAEEDEDPPDDPVNVVLVVVQQVQLVVLWSHHYHHDDPDPDHYYHYDDPDDDDQAQAAPCCVVWKDFDPVFADPVCVVSNYHDDNVVDDPVPDDDDQAAQNHDDWQQPRTNDSVHGRIATPPPRPDTGYYPHGDPVNSVVNCSVSVTDNPD

Secondary structure (DSSP, 8-state):
--GGGS-GGGEEEEEE-TTS-HHHHHHHHHHHHHHHHHSS-EEEE-SS-SS-EEE---SS--------TTGGGTEEE-GGGS-GGGGGGGPPPPGGG---TTPPP-TT-TTT---TTTT-SSTTS-SEEESS-TT-----SS--HHHHHHHHHHHT--TT-